Protein AF-A0A3D4B9U4-F1 (afdb_monomer_lite)

pLDDT: mean 94.2, std 7.11, range [64.81, 98.75]

Radius of gyration: 17.2 Å; chains: 1; bounding box: 30×26×44 Å

Secondary structure (DSSP, 8-state):
-GGGSHHHHHHHHHHHHHHSHHHHHS--------TTTT--HHHHHHHHHHTT--GGG----SS--TT-

Sequence (68 aa):
YPDCRPAYLKAFEQLADLATKAGVEDQGRFKIQAPLIYMSKAEIIQTGVDLGVDFSLTHSCYDPAEDG

Structure (mmCIF, N/CA/C/O backbone):
data_AF-A0A3D4B9U4-F1
#
_entry.id   AF-A0A3D4B9U4-F1
#
loop_
_atom_site.group_PDB
_atom_site.id
_atom_site.type_symbol
_atom_site.label_atom_id
_atom_site.label_alt_id
_atom_site.label_comp_id
_atom_site.label_asym_id
_atom_site.label_entity_id
_atom_site.label_seq_id
_atom_site.pdbx_PDB_ins_code
_atom_site.Cartn_x
_atom_site.Cartn_y
_atom_site.Cartn_z
_atom_site.occupancy
_atom_site.B_iso_or_equiv
_atom_site.auth_seq_id
_atom_site.auth_comp_id
_atom_site.auth_asym_id
_atom_site.auth_atom_id
_atom_site.pdbx_PDB_model_num
ATOM 1 N N . TYR A 1 1 ? 9.786 4.079 2.923 1.00 95.94 1 TYR A N 1
ATOM 2 C CA . TYR A 1 1 ? 9.860 5.116 3.972 1.00 95.94 1 TYR A CA 1
ATOM 3 C C . TYR A 1 1 ? 9.364 4.543 5.308 1.00 95.94 1 TYR A C 1
ATOM 5 O O . TYR A 1 1 ? 8.885 3.406 5.296 1.00 95.94 1 TYR A O 1
ATOM 13 N N . PRO A 1 2 ? 9.590 5.179 6.478 1.00 96.94 2 PRO A N 1
ATOM 14 C CA . PRO A 1 2 ? 9.177 4.620 7.779 1.00 96.94 2 PRO A CA 1
ATOM 15 C C . PRO A 1 2 ? 7.662 4.378 7.906 1.00 96.94 2 PRO A C 1
ATOM 17 O O . PRO A 1 2 ? 7.255 3.399 8.526 1.00 96.94 2 PRO A O 1
ATOM 20 N N . ASP A 1 3 ? 6.863 5.212 7.257 1.00 97.44 3 ASP A N 1
ATOM 21 C CA . ASP A 1 3 ? 5.407 5.142 7.081 1.00 97.44 3 ASP A CA 1
ATOM 22 C C . ASP A 1 3 ? 4.930 4.023 6.133 1.00 97.44 3 ASP A C 1
ATOM 24 O O . ASP A 1 3 ? 3.743 3.746 6.045 1.00 97.44 3 ASP A O 1
ATOM 28 N N . CYS A 1 4 ? 5.831 3.315 5.448 1.00 97.44 4 CYS A N 1
ATOM 29 C CA . CYS A 1 4 ? 5.463 2.163 4.612 1.00 97.44 4 CYS A CA 1
ATOM 30 C C . CYS A 1 4 ? 5.738 0.811 5.295 1.00 97.44 4 CYS A C 1
ATOM 32 O O . CYS A 1 4 ? 5.589 -0.238 4.675 1.00 97.44 4 CYS A O 1
ATOM 34 N N . ARG A 1 5 ? 6.235 0.806 6.540 1.00 98.12 5 ARG A N 1
ATOM 35 C CA . ARG A 1 5 ? 6.671 -0.423 7.226 1.00 98.12 5 ARG A CA 1
ATOM 36 C C . ARG A 1 5 ? 5.487 -1.160 7.864 1.00 98.12 5 ARG A C 1
ATOM 38 O O . ARG A 1 5 ? 4.565 -0.500 8.343 1.00 98.12 5 ARG A O 1
ATOM 45 N N . PRO A 1 6 ? 5.560 -2.495 8.037 1.00 98.25 6 PRO A N 1
ATOM 46 C CA . PRO A 1 6 ? 4.509 -3.261 8.717 1.00 98.25 6 PRO A CA 1
ATOM 47 C C . PRO A 1 6 ? 4.151 -2.726 10.113 1.00 98.25 6 PRO A C 1
ATOM 49 O O . PRO A 1 6 ? 2.985 -2.722 10.497 1.00 98.25 6 PRO A O 1
ATOM 52 N N . ALA A 1 7 ? 5.143 -2.230 10.863 1.00 98.31 7 ALA A N 1
ATOM 53 C CA . ALA A 1 7 ? 4.922 -1.644 12.185 1.00 98.31 7 ALA A CA 1
ATOM 54 C C . ALA A 1 7 ? 4.062 -0.370 12.135 1.00 98.31 7 ALA A C 1
ATOM 56 O O . ALA A 1 7 ? 3.200 -0.193 12.992 1.00 98.31 7 ALA A O 1
ATOM 57 N N . TYR A 1 8 ? 4.268 0.484 11.126 1.00 98.50 8 TYR A N 1
ATOM 58 C CA . TYR A 1 8 ? 3.438 1.669 10.927 1.00 98.50 8 TYR A CA 1
ATOM 59 C C . TYR A 1 8 ? 2.008 1.267 10.569 1.00 98.50 8 TYR A C 1
ATOM 61 O O . TYR A 1 8 ? 1.081 1.730 11.221 1.00 98.50 8 TYR A O 1
ATOM 69 N N . LEU A 1 9 ? 1.828 0.357 9.603 1.00 98.19 9 LEU A N 1
ATOM 70 C CA . LEU A 1 9 ? 0.492 -0.092 9.195 1.00 98.19 9 LEU A CA 1
ATOM 71 C C . LEU A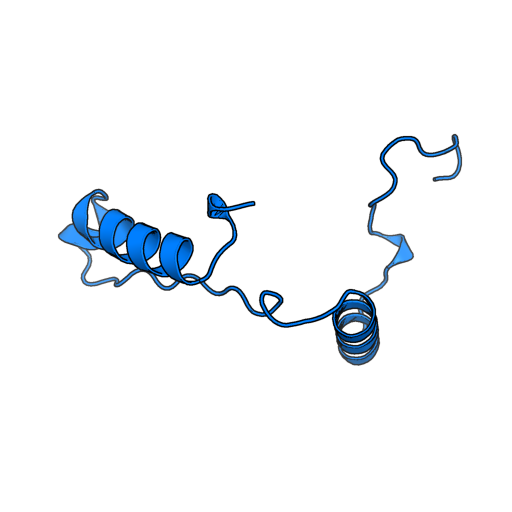 1 9 ? -0.285 -0.693 10.372 1.00 98.19 9 LEU A C 1
ATOM 73 O O . LEU A 1 9 ? -1.442 -0.347 10.579 1.00 98.19 9 LEU A O 1
ATOM 77 N N 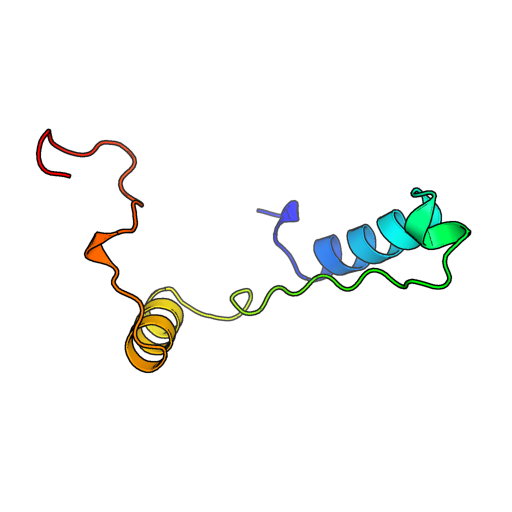. LYS A 1 10 ? 0.369 -1.517 11.203 1.00 97.81 10 LYS A N 1
ATOM 78 C CA . LYS A 1 10 ? -0.243 -2.079 12.416 1.00 97.81 10 LYS A CA 1
ATOM 79 C C . LYS A 1 10 ? -0.674 -0.996 13.408 1.00 97.81 10 LYS A C 1
ATOM 81 O O . LYS A 1 10 ? -1.762 -1.082 13.965 1.00 97.81 10 LYS A O 1
ATOM 86 N N . ALA A 1 11 ? 0.170 0.008 13.641 1.00 98.12 11 ALA A N 1
ATOM 87 C CA . ALA A 1 11 ? -0.173 1.119 14.527 1.00 98.12 11 ALA A CA 1
ATOM 88 C C . ALA A 1 11 ? -1.308 1.979 13.946 1.00 98.12 11 ALA A C 1
ATOM 90 O O . ALA A 1 11 ? -2.183 2.427 14.681 1.00 98.12 11 ALA A O 1
ATOM 91 N N . PHE A 1 12 ? -1.318 2.184 12.628 1.00 97.62 12 PHE A N 1
ATOM 92 C CA . PHE A 1 12 ? -2.352 2.957 11.951 1.00 97.62 12 PHE A CA 1
ATOM 93 C C . PHE A 1 12 ? -3.709 2.245 11.964 1.00 97.62 12 PHE A C 1
ATOM 95 O O . PHE A 1 12 ? -4.724 2.890 12.188 1.00 97.62 12 PHE A O 1
ATOM 102 N N . GLU A 1 13 ? -3.738 0.921 11.795 1.00 97.00 13 GLU A N 1
ATOM 103 C CA . GLU A 1 13 ? -4.957 0.113 11.935 1.00 97.00 13 GLU A CA 1
ATOM 104 C C . GLU A 1 13 ? -5.570 0.267 13.337 1.00 97.00 13 GLU A C 1
ATOM 106 O O . GLU A 1 13 ? -6.754 0.567 13.466 1.00 97.00 13 GLU A O 1
ATOM 111 N N . GLN A 1 14 ? -4.744 0.196 14.388 1.00 95.94 14 GLN A N 1
ATOM 112 C CA . GLN A 1 14 ? -5.182 0.437 15.771 1.00 95.94 14 GLN A CA 1
ATOM 113 C C . GLN A 1 14 ? -5.698 1.864 15.988 1.00 95.94 14 GLN A C 1
ATOM 115 O O . GLN A 1 14 ? -6.662 2.078 16.724 1.00 95.94 14 GLN A O 1
ATOM 120 N N . LEU A 1 15 ? -5.052 2.851 15.362 1.00 96.44 15 LEU A N 1
ATOM 121 C CA . LEU A 1 15 ? -5.516 4.232 15.402 1.00 96.44 15 LEU A CA 1
ATOM 122 C C . LEU A 1 15 ? -6.871 4.378 14.701 1.00 96.44 15 LEU A C 1
ATOM 124 O O . LEU A 1 15 ? -7.738 5.065 15.226 1.00 96.44 15 LEU A O 1
ATOM 128 N N . ALA A 1 16 ? -7.066 3.738 13.547 1.00 95.44 16 ALA A N 1
ATOM 129 C CA . ALA A 1 16 ? -8.316 3.796 12.795 1.00 95.44 16 ALA A CA 1
ATOM 130 C C . ALA A 1 16 ? -9.492 3.209 13.593 1.00 95.44 16 ALA A C 1
ATOM 132 O O . ALA A 1 16 ? -10.568 3.813 13.617 1.00 95.44 16 ALA A O 1
ATOM 133 N N . ASP A 1 17 ? -9.262 2.103 14.305 1.00 93.56 17 ASP A N 1
ATOM 134 C CA . ASP A 1 17 ? -10.245 1.505 15.217 1.00 93.56 17 ASP A CA 1
ATOM 135 C C . ASP A 1 17 ? -10.657 2.476 16.343 1.00 93.56 17 ASP A C 1
ATOM 137 O O . ASP A 1 17 ? -11.826 2.538 16.712 1.00 93.56 17 ASP A O 1
ATOM 141 N N . LEU A 1 18 ? -9.717 3.266 16.880 1.00 94.19 18 LEU A N 1
ATOM 142 C CA . LEU A 1 18 ? -9.971 4.181 18.002 1.00 94.19 18 LEU A CA 1
ATOM 143 C C . LEU A 1 18 ? -10.526 5.549 17.577 1.00 94.19 18 LEU A C 1
ATOM 145 O O . LEU A 1 18 ? -11.318 6.154 18.297 1.00 94.19 18 LEU A O 1
ATOM 149 N N . ALA A 1 19 ? -10.045 6.082 16.456 1.00 94.88 19 ALA A N 1
ATOM 150 C CA . ALA A 1 19 ? -10.192 7.493 16.101 1.00 94.88 19 ALA A CA 1
ATOM 151 C C . ALA A 1 19 ? -11.272 7.756 15.044 1.00 94.88 19 ALA A C 1
ATOM 153 O O . ALA A 1 19 ? -11.453 8.900 14.626 1.00 94.88 19 ALA A O 1
ATOM 154 N N . THR A 1 20 ? -11.990 6.724 14.595 1.00 92.31 20 THR A N 1
ATOM 155 C CA . THR A 1 20 ? -13.069 6.873 13.613 1.00 92.31 20 THR A CA 1
ATOM 156 C C . THR A 1 20 ? -14.403 6.399 14.175 1.00 92.31 20 THR A C 1
ATOM 158 O O . THR A 1 20 ? -14.475 5.432 14.929 1.00 92.31 20 THR A O 1
ATOM 161 N N . LYS A 1 21 ? -15.492 7.055 13.757 1.00 91.62 21 LYS A N 1
ATOM 162 C CA . LYS A 1 21 ? -16.854 6.652 14.132 1.00 91.62 21 LYS A CA 1
ATOM 163 C C . LYS A 1 21 ? -17.147 5.200 13.733 1.00 91.62 21 LYS A C 1
ATOM 165 O O . LYS A 1 21 ? -17.716 4.461 14.522 1.00 91.62 21 LYS A O 1
ATOM 170 N N . ALA A 1 22 ? -16.712 4.793 12.538 1.00 91.06 22 ALA A N 1
ATOM 171 C CA . ALA A 1 22 ? -16.884 3.428 12.042 1.00 91.06 22 ALA A CA 1
ATOM 172 C C . ALA A 1 22 ? -16.154 2.388 12.912 1.00 91.06 22 ALA A C 1
ATOM 174 O O . ALA A 1 22 ? -16.714 1.331 13.184 1.00 91.06 22 ALA A O 1
ATOM 175 N N . GLY A 1 23 ? -14.944 2.706 13.390 1.00 91.19 23 GLY A N 1
ATOM 176 C CA . GLY A 1 23 ? -14.182 1.825 14.281 1.00 91.19 23 GLY A CA 1
ATOM 177 C C . GLY A 1 23 ? -14.774 1.720 15.689 1.00 91.19 23 GLY A C 1
ATOM 178 O O . GLY A 1 23 ? -14.750 0.648 16.292 1.00 91.19 23 GLY A O 1
ATOM 179 N N . VAL A 1 24 ? -15.352 2.814 16.201 1.00 90.69 24 VAL A N 1
ATOM 180 C CA . VAL A 1 24 ? -15.889 2.878 17.572 1.00 90.69 24 VAL A CA 1
ATOM 181 C C . VAL A 1 24 ? -17.328 2.364 17.677 1.00 90.69 24 VAL A C 1
ATOM 183 O O . VAL A 1 24 ? -17.654 1.666 18.636 1.00 90.69 24 VAL A O 1
ATOM 186 N N . GLU A 1 25 ? -18.205 2.715 16.735 1.00 86.31 25 GLU A N 1
ATOM 187 C CA . GLU A 1 25 ? -19.652 2.490 16.867 1.00 86.31 25 GLU A CA 1
ATOM 188 C C . GLU A 1 25 ? -20.166 1.268 16.088 1.00 86.31 25 GLU A C 1
ATOM 190 O O . GLU A 1 25 ? -21.183 0.699 16.479 1.00 86.31 25 GLU A O 1
ATOM 195 N N . ASP A 1 26 ? -19.477 0.827 15.028 1.00 64.81 26 ASP A N 1
ATOM 196 C CA . ASP A 1 26 ? -20.070 -0.059 14.007 1.00 64.81 26 ASP A 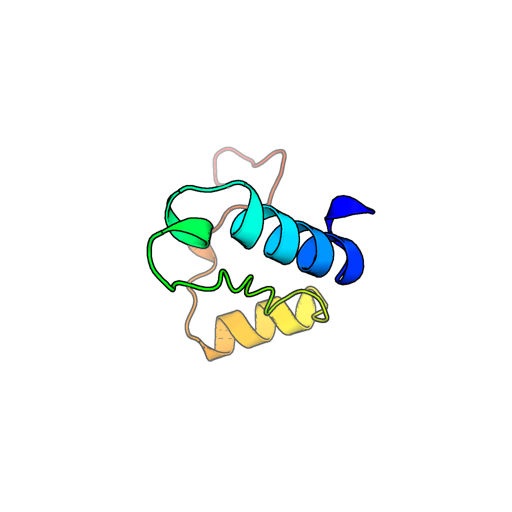CA 1
ATOM 197 C C . ASP A 1 26 ? -19.551 -1.514 14.032 1.00 64.81 26 ASP A C 1
ATOM 199 O O . ASP A 1 26 ? -19.683 -2.247 13.055 1.00 64.81 26 ASP A O 1
ATOM 203 N N . GLN A 1 27 ? -18.918 -1.954 15.133 1.00 65.38 27 GLN A N 1
ATOM 204 C CA . GLN A 1 27 ? -18.272 -3.282 15.313 1.00 65.38 27 GLN A CA 1
ATOM 205 C C . GLN A 1 27 ? -17.217 -3.670 14.251 1.00 65.38 27 GLN A C 1
ATOM 207 O O . GLN A 1 27 ? -16.597 -4.735 14.344 1.00 65.38 27 GLN A O 1
ATOM 212 N N . GLY A 1 28 ? -16.991 -2.825 13.249 1.00 68.44 28 GLY A N 1
ATOM 213 C CA . GLY A 1 28 ? -16.043 -3.039 12.176 1.00 68.44 28 GLY A CA 1
ATOM 214 C C . GLY A 1 28 ? -14.631 -2.787 12.670 1.00 68.44 28 GLY A C 1
ATOM 215 O O . GLY A 1 28 ? -14.266 -1.660 12.985 1.00 68.44 28 GLY A O 1
ATOM 216 N N . ARG A 1 29 ? -13.817 -3.840 12.709 1.00 86.88 29 ARG A N 1
ATOM 217 C CA . ARG A 1 29 ? -12.368 -3.685 12.830 1.00 86.88 29 ARG A CA 1
ATOM 218 C C . ARG A 1 29 ? -11.796 -3.324 11.476 1.00 86.88 29 ARG A C 1
ATOM 220 O O . ARG A 1 29 ? -12.034 -4.041 10.497 1.00 86.88 29 ARG A O 1
ATOM 227 N N . PHE A 1 30 ? -11.025 -2.247 11.424 1.00 93.81 30 PHE A N 1
ATOM 228 C CA . PHE A 1 30 ? -10.242 -1.954 10.242 1.00 93.81 30 PHE A CA 1
ATOM 229 C C . PHE A 1 30 ? -9.239 -3.076 10.010 1.00 93.81 30 PHE A C 1
ATOM 231 O O . PHE A 1 30 ? -8.685 -3.667 10.937 1.00 93.81 30 PHE A O 1
ATOM 238 N N . LYS A 1 31 ? -9.027 -3.383 8.732 1.00 94.88 31 LYS A N 1
ATOM 239 C CA . LYS A 1 31 ? -8.000 -4.322 8.311 1.00 94.88 31 LYS A CA 1
ATOM 240 C C . LYS A 1 31 ? -7.268 -3.767 7.103 1.00 94.88 31 LYS A C 1
ATOM 242 O O . LYS A 1 31 ? -7.800 -3.764 5.994 1.00 94.88 31 LYS A O 1
ATOM 247 N N . ILE A 1 32 ? -6.034 -3.332 7.297 1.00 96.31 32 ILE A N 1
ATOM 248 C CA . ILE A 1 32 ? -5.168 -2.853 6.228 1.00 96.31 32 ILE A CA 1
ATOM 249 C C . ILE A 1 32 ? -4.603 -4.065 5.487 1.00 96.31 32 ILE A C 1
ATOM 251 O O . ILE A 1 32 ? -3.884 -4.892 6.046 1.00 96.31 32 ILE A O 1
ATOM 255 N N . GLN A 1 33 ? -4.938 -4.183 4.202 1.00 97.56 33 GLN A N 1
ATOM 256 C CA . GLN A 1 33 ? -4.323 -5.162 3.308 1.00 97.56 33 GLN A CA 1
ATOM 257 C C . GLN A 1 33 ? -3.135 -4.514 2.600 1.00 97.56 33 GLN A C 1
ATOM 259 O O . GLN A 1 33 ? -3.311 -3.606 1.793 1.00 97.56 33 GLN A O 1
ATOM 264 N N . ALA A 1 34 ? -1.930 -5.010 2.870 1.00 97.88 34 ALA A N 1
ATOM 265 C CA . ALA A 1 34 ? -0.715 -4.610 2.164 1.00 97.88 34 ALA A CA 1
ATOM 266 C C . ALA A 1 34 ? -0.108 -5.819 1.427 1.00 97.88 34 ALA A C 1
ATOM 268 O O . ALA A 1 34 ? 0.976 -6.275 1.791 1.00 97.88 34 ALA A O 1
ATOM 269 N N . PRO A 1 35 ? -0.803 -6.378 0.415 1.00 97.56 35 PRO A N 1
ATOM 270 C CA . PRO A 1 35 ? -0.426 -7.652 -0.208 1.00 97.56 35 PRO A CA 1
ATOM 271 C C . PRO A 1 35 ? 0.949 -7.611 -0.883 1.00 97.56 35 PRO A C 1
ATOM 273 O O . PRO A 1 35 ? 1.613 -8.634 -0.984 1.00 97.56 35 PRO A O 1
ATOM 276 N N . LEU A 1 36 ? 1.401 -6.423 -1.291 1.00 98.25 36 LEU A N 1
ATOM 277 C CA . LEU A 1 36 ? 2.665 -6.237 -2.001 1.00 98.25 36 LEU A CA 1
ATOM 278 C C . LEU A 1 36 ? 3.858 -5.949 -1.072 1.00 98.25 36 LEU A C 1
ATOM 280 O O . LEU A 1 36 ? 4.975 -5.815 -1.554 1.00 98.25 36 LEU A O 1
ATOM 284 N N . ILE A 1 37 ? 3.655 -5.819 0.248 1.00 97.81 37 ILE A N 1
ATOM 285 C CA . ILE A 1 37 ? 4.656 -5.234 1.168 1.00 97.81 37 ILE A CA 1
ATOM 286 C C . ILE A 1 37 ? 5.974 -6.016 1.265 1.00 97.81 37 ILE A C 1
ATOM 288 O O . ILE A 1 37 ? 7.004 -5.443 1.616 1.00 97.81 37 ILE A O 1
ATOM 292 N N . TYR A 1 38 ? 5.943 -7.311 0.954 1.00 97.88 38 TYR A N 1
ATOM 293 C CA . TYR A 1 38 ? 7.118 -8.186 0.937 1.00 97.88 38 TYR A CA 1
ATOM 294 C C . TYR A 1 38 ? 7.535 -8.601 -0.477 1.00 97.88 38 TYR A C 1
ATOM 296 O O . T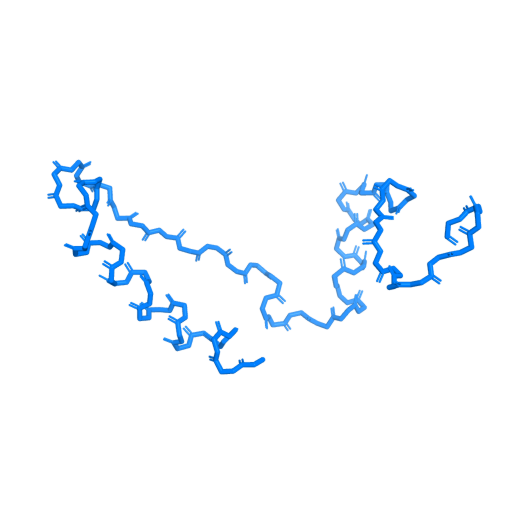YR A 1 38 ? 8.479 -9.370 -0.619 1.00 97.88 38 TYR A O 1
ATOM 304 N N . MET A 1 39 ? 6.845 -8.105 -1.505 1.00 98.56 39 MET A N 1
ATOM 305 C CA . MET A 1 39 ? 7.122 -8.442 -2.894 1.00 98.56 39 MET A CA 1
ATOM 306 C C . MET A 1 39 ? 8.128 -7.457 -3.490 1.00 98.56 39 MET A C 1
ATOM 308 O O . MET A 1 39 ? 8.015 -6.238 -3.352 1.00 98.56 39 MET A O 1
ATOM 312 N N . SER A 1 40 ? 9.100 -7.990 -4.213 1.00 98.62 40 SER A N 1
ATOM 313 C CA . SER A 1 40 ? 9.926 -7.242 -5.152 1.00 98.62 40 SER A CA 1
ATOM 314 C C . SER A 1 40 ? 9.105 -6.790 -6.365 1.00 98.62 40 SER A C 1
ATOM 316 O O . SER A 1 40 ? 8.049 -7.340 -6.676 1.00 98.62 40 SER A O 1
ATOM 318 N N . LYS A 1 41 ? 9.619 -5.816 -7.126 1.00 97.94 41 LYS A N 1
ATOM 319 C CA . LYS A 1 41 ? 8.970 -5.371 -8.371 1.00 97.94 41 LYS A CA 1
ATOM 320 C C . LYS A 1 41 ? 8.772 -6.526 -9.361 1.00 97.94 41 LYS A C 1
ATOM 322 O O . LYS A 1 41 ? 7.732 -6.575 -10.005 1.00 97.94 41 LYS A O 1
ATOM 327 N N . ALA A 1 42 ? 9.727 -7.453 -9.453 1.00 98.50 42 ALA A N 1
ATOM 328 C CA . ALA A 1 42 ? 9.617 -8.627 -10.317 1.00 98.50 42 ALA A CA 1
ATOM 329 C C . ALA A 1 42 ? 8.452 -9.539 -9.900 1.00 98.50 42 ALA A C 1
ATOM 331 O O . ALA A 1 42 ? 7.640 -9.903 -10.745 1.00 98.50 42 ALA A O 1
ATOM 332 N N . GLU A 1 43 ? 8.309 -9.832 -8.604 1.00 98.75 43 GLU A N 1
ATOM 333 C CA . GLU A 1 43 ? 7.187 -10.631 -8.088 1.00 98.75 43 GLU A CA 1
ATOM 334 C C . GLU A 1 43 ? 5.842 -9.925 -8.295 1.00 98.75 43 GLU A C 1
ATOM 336 O O . GLU A 1 43 ? 4.851 -10.577 -8.625 1.00 98.75 43 GLU A O 1
ATOM 341 N N . ILE A 1 44 ? 5.800 -8.594 -8.145 1.00 98.62 44 ILE A N 1
ATOM 342 C CA . ILE A 1 44 ? 4.596 -7.787 -8.406 1.00 98.62 44 ILE A CA 1
ATOM 343 C C . ILE A 1 44 ? 4.193 -7.890 -9.880 1.00 98.62 44 ILE A C 1
ATOM 345 O O . ILE A 1 44 ? 3.019 -8.109 -10.172 1.00 98.62 44 ILE A O 1
ATOM 349 N N . ILE A 1 45 ? 5.147 -7.747 -10.806 1.00 98.31 45 ILE A N 1
ATOM 350 C CA . ILE A 1 45 ? 4.870 -7.869 -12.243 1.00 98.31 45 ILE A CA 1
ATOM 351 C C . ILE A 1 45 ? 4.410 -9.287 -12.582 1.00 98.31 45 ILE A C 1
ATOM 353 O O . ILE A 1 45 ? 3.389 -9.426 -13.245 1.00 98.31 45 ILE A O 1
ATOM 357 N N . GLN A 1 46 ? 5.090 -10.322 -12.077 1.00 98.56 46 GLN A N 1
ATOM 358 C CA . GLN A 1 46 ? 4.694 -11.714 -12.307 1.00 98.56 46 GLN A CA 1
ATOM 359 C C . GLN A 1 46 ? 3.267 -11.977 -11.819 1.00 98.56 46 GLN A C 1
ATOM 361 O O . GLN A 1 46 ? 2.441 -12.479 -12.571 1.00 98.56 46 GLN A O 1
ATOM 366 N N . THR A 1 47 ? 2.948 -11.544 -10.598 1.00 98.56 47 THR A N 1
ATOM 367 C CA . THR A 1 47 ? 1.600 -11.689 -10.031 1.00 98.56 47 THR A CA 1
ATOM 368 C C . THR A 1 47 ? 0.558 -10.941 -10.860 1.00 98.56 47 THR A C 1
ATOM 370 O O . THR A 1 47 ? -0.534 -11.451 -11.080 1.00 98.56 47 THR A O 1
ATOM 373 N N . GLY A 1 48 ? 0.882 -9.740 -11.348 1.00 98.31 48 GLY A N 1
ATOM 374 C CA . GLY A 1 48 ? -0.009 -8.991 -12.232 1.00 98.31 48 GLY A CA 1
ATOM 375 C C . GLY A 1 48 ? -0.266 -9.713 -13.555 1.00 98.31 48 GLY A C 1
ATOM 376 O O . GLY A 1 48 ? -1.416 -9.803 -13.974 1.00 98.31 48 GLY A O 1
ATOM 377 N N . VAL A 1 49 ? 0.772 -10.280 -14.177 1.00 98.38 49 VAL A N 1
ATOM 378 C CA . VAL A 1 49 ? 0.634 -11.095 -15.396 1.00 98.38 49 VAL A CA 1
ATOM 379 C C . VAL A 1 49 ? -0.239 -12.323 -15.133 1.00 98.38 49 VAL A C 1
ATOM 381 O O . VAL A 1 49 ? -1.167 -12.576 -15.898 1.00 98.38 49 VAL A O 1
ATOM 384 N N . ASP A 1 50 ? -0.007 -13.038 -14.029 1.00 98.50 50 ASP A N 1
ATOM 385 C CA . ASP A 1 50 ? -0.774 -14.236 -13.657 1.00 98.50 50 ASP A CA 1
ATOM 386 C C . ASP A 1 50 ? -2.259 -13.920 -13.393 1.00 98.50 50 ASP A C 1
ATOM 388 O O . ASP A 1 50 ? -3.136 -14.739 -13.665 1.00 98.50 50 ASP A O 1
ATOM 392 N N . LEU A 1 51 ? -2.551 -12.715 -12.894 1.00 98.44 51 LEU A N 1
ATOM 393 C CA . LEU A 1 51 ? -3.908 -12.203 -12.684 1.00 98.44 51 LEU A CA 1
ATOM 394 C C . LEU A 1 51 ? -4.541 -11.592 -13.949 1.00 98.44 51 LEU A C 1
ATOM 396 O O . LEU A 1 51 ? -5.696 -11.170 -13.898 1.00 98.44 51 LEU A O 1
ATOM 400 N N . GLY A 1 52 ? -3.817 -11.534 -15.071 1.00 98.38 52 GLY A N 1
ATOM 401 C CA . GLY A 1 52 ? -4.307 -10.966 -16.329 1.00 98.38 52 GLY A CA 1
ATOM 402 C C . GLY A 1 52 ? -4.394 -9.437 -16.339 1.00 98.38 52 GLY A C 1
ATOM 403 O O . GLY A 1 52 ? -5.233 -8.877 -17.041 1.00 98.38 52 GLY A O 1
ATOM 404 N N . VAL A 1 53 ? -3.559 -8.750 -15.554 1.00 98.06 53 VAL A N 1
ATOM 405 C CA . VAL A 1 53 ? -3.485 -7.283 -15.552 1.00 98.06 53 VAL A CA 1
ATOM 406 C C . VAL A 1 53 ? -2.930 -6.785 -16.887 1.00 98.06 53 VAL A C 1
ATOM 408 O O . VAL A 1 53 ? -1.818 -7.136 -17.282 1.00 98.06 53 VAL A O 1
ATOM 411 N N . ASP A 1 54 ? -3.675 -5.901 -17.548 1.00 97.50 54 ASP A N 1
ATOM 412 C CA . ASP A 1 54 ? -3.177 -5.150 -18.697 1.00 97.50 54 ASP A CA 1
ATOM 413 C C . ASP A 1 54 ? -2.334 -3.954 -18.223 1.00 97.50 54 ASP A C 1
ATOM 415 O O . ASP A 1 54 ? -2.851 -2.894 -17.860 1.00 97.50 54 ASP A O 1
ATOM 419 N N . PHE A 1 55 ? -1.011 -4.133 -18.209 1.00 95.94 55 PHE A N 1
ATOM 420 C CA . PHE A 1 55 ? -0.076 -3.091 -17.782 1.00 95.94 55 PHE A CA 1
ATOM 421 C C . PHE A 1 55 ? -0.031 -1.880 -18.724 1.00 95.94 55 PHE A C 1
ATOM 423 O O . PHE A 1 55 ? 0.425 -0.824 -18.283 1.00 95.94 55 PHE A O 1
ATOM 430 N N . SER A 1 56 ? -0.537 -1.982 -19.963 1.00 93.94 56 SER A N 1
ATOM 431 C CA . SER A 1 56 ? -0.616 -0.835 -20.883 1.00 93.94 56 SER A CA 1
ATOM 432 C C . SER A 1 56 ? -1.565 0.262 -20.387 1.00 93.94 56 SER A C 1
ATOM 434 O O . SER A 1 56 ? -1.431 1.420 -20.769 1.00 93.94 56 SER A O 1
ATOM 436 N N . LEU A 1 57 ? -2.480 -0.080 -19.474 1.00 94.81 57 LEU A N 1
ATOM 437 C CA . LEU A 1 57 ? -3.406 0.855 -18.833 1.00 94.81 57 LEU A CA 1
ATOM 438 C C . LEU A 1 57 ? -2.819 1.523 -17.578 1.00 94.81 57 LEU A C 1
ATOM 440 O O . LEU A 1 57 ? -3.503 2.301 -16.911 1.00 94.81 57 LEU A O 1
ATOM 444 N N . THR A 1 58 ? -1.580 1.191 -17.205 1.00 94.88 58 THR A N 1
ATOM 445 C CA . THR A 1 58 ? -0.937 1.677 -15.979 1.00 94.88 58 THR A CA 1
ATOM 446 C C . THR A 1 58 ? 0.138 2.708 -16.288 1.00 94.88 58 THR A C 1
ATOM 448 O O . THR A 1 58 ? 0.740 2.702 -17.356 1.00 94.88 58 THR A O 1
ATOM 451 N N . HIS A 1 59 ? 0.413 3.584 -15.324 1.00 94.06 59 HIS A N 1
ATOM 452 C CA . HIS A 1 59 ? 1.448 4.600 -15.450 1.00 94.06 59 HIS A CA 1
ATOM 453 C C . HIS A 1 59 ? 2.366 4.569 -14.231 1.00 94.06 59 HIS A C 1
ATOM 455 O O . HIS A 1 59 ? 1.912 4.482 -13.089 1.00 94.06 59 HIS A O 1
ATOM 461 N N . SER A 1 60 ? 3.675 4.590 -14.460 1.00 94.38 60 SER A N 1
ATOM 462 C CA . SER A 1 60 ? 4.681 4.645 -13.387 1.00 94.38 60 SER A CA 1
ATOM 463 C C . SER A 1 60 ? 5.874 5.533 -13.729 1.00 94.38 60 SER A C 1
ATOM 465 O O . SER A 1 60 ? 6.692 5.786 -12.846 1.00 94.38 60 SER A O 1
ATOM 467 N N . CYS A 1 61 ? 5.997 5.981 -14.982 1.00 94.19 61 CYS A N 1
ATOM 468 C CA . CYS A 1 61 ? 7.012 6.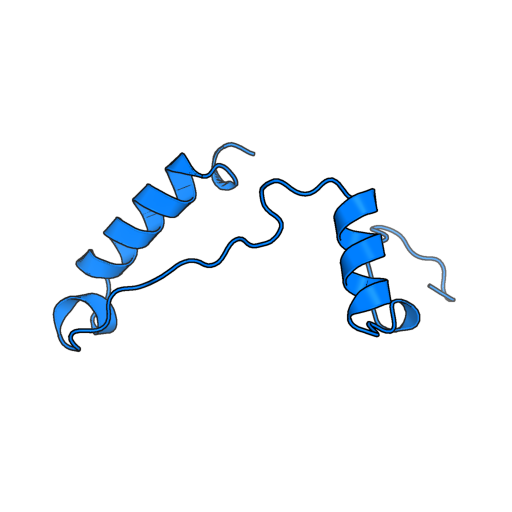952 -15.354 1.00 94.19 61 CYS A CA 1
ATOM 469 C C . CYS A 1 61 ? 6.706 8.282 -14.654 1.00 94.19 61 CYS A C 1
ATOM 471 O O . CYS A 1 61 ? 5.547 8.663 -14.519 1.00 94.19 61 CYS A O 1
ATOM 473 N N . TYR A 1 62 ? 7.735 8.974 -14.174 1.00 95.75 62 TYR A N 1
ATOM 474 C CA . TYR A 1 62 ? 7.565 10.310 -13.598 1.00 95.75 62 TYR A CA 1
ATOM 475 C C . TYR A 1 62 ? 7.643 11.421 -14.653 1.00 95.75 62 TYR A C 1
ATOM 477 O O . TYR A 1 62 ? 7.242 12.543 -14.362 1.00 95.75 62 TYR A O 1
ATOM 485 N N . ASP A 1 63 ? 8.162 11.109 -15.841 1.00 95.62 63 ASP A N 1
ATOM 486 C CA . ASP A 1 63 ? 8.365 12.043 -16.952 1.00 95.62 63 ASP A CA 1
ATOM 487 C C . ASP A 1 63 ? 8.195 11.295 -18.290 1.00 95.62 63 ASP A C 1
ATOM 489 O O . ASP A 1 63 ? 9.180 10.881 -18.907 1.00 95.62 63 ASP A O 1
ATOM 493 N N . PRO A 1 64 ? 6.951 10.964 -18.667 1.00 92.50 64 PRO A N 1
ATOM 494 C CA . PRO A 1 64 ? 6.673 10.218 -19.889 1.00 92.50 64 PRO A CA 1
ATOM 495 C C . PRO A 1 64 ? 6.842 11.069 -21.147 1.00 92.50 64 PRO A C 1
ATOM 497 O O . PRO A 1 64 ? 6.665 12.289 -21.122 1.00 92.50 64 PRO A O 1
ATOM 500 N N . ALA A 1 65 ? 7.127 10.411 -22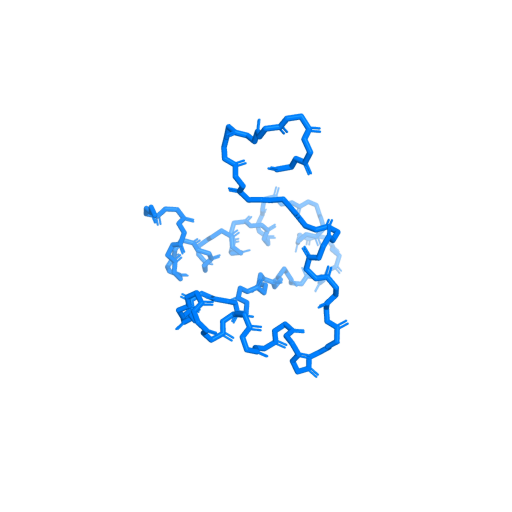.271 1.00 92.38 65 ALA A N 1
ATOM 501 C CA . ALA A 1 65 ? 7.029 11.053 -23.576 1.00 92.38 65 ALA A CA 1
ATOM 502 C C . ALA A 1 65 ? 5.547 11.257 -23.957 1.00 92.38 65 ALA A C 1
ATOM 504 O O . ALA A 1 65 ? 4.643 10.782 -23.268 1.00 92.38 65 ALA A O 1
ATOM 505 N N . GLU A 1 66 ? 5.268 11.969 -25.055 1.00 88.44 66 GLU A N 1
ATOM 506 C CA . GLU A 1 66 ? 3.881 12.187 -25.508 1.00 88.44 66 GLU A CA 1
ATOM 507 C C . GLU A 1 66 ? 3.122 10.872 -25.783 1.00 88.44 66 GLU A C 1
ATOM 509 O O . GLU A 1 66 ? 1.894 10.849 -25.703 1.00 88.44 66 GLU A O 1
ATOM 514 N N . ASP A 1 67 ? 3.835 9.781 -26.079 1.00 85.62 67 ASP A N 1
ATOM 515 C CA . ASP A 1 67 ? 3.297 8.436 -26.297 1.00 85.62 67 ASP A CA 1
ATOM 516 C C . ASP A 1 67 ? 3.318 7.524 -25.055 1.00 85.62 67 ASP A C 1
ATOM 518 O O . ASP A 1 67 ? 2.831 6.392 -25.137 1.00 85.62 67 ASP A O 1
ATOM 522 N N . GLY A 1 68 ? 3.783 8.024 -23.903 1.00 78.06 68 GLY A N 1
ATOM 523 C CA . GLY A 1 68 ? 3.724 7.334 -22.606 1.00 78.06 68 GLY A CA 1
ATOM 524 C C . GLY A 1 68 ? 5.055 7.098 -21.909 1.00 78.06 68 GLY A C 1
ATOM 525 O O . GLY A 1 68 ? 6.127 7.148 -22.547 1.00 78.06 68 GLY A O 1
#

Foldseek 3Di:
DVCLDPVNVVVVQVCCLVPDPCNPPVVDRDDDDPPCSPPDPVRVVVVCVVVVHDCVPDDDDPDDDPSD